Protein AF-A0A952U8Q0-F1 (afdb_monomer_lite)

pLDDT: mean 85.49, std 12.54, range [51.44, 98.0]

Secondary structure (DSSP, 8-state):
-PPP--SHHHHHHHHSEEEEEEEETTEEEEEEE-SS--SSSEEEEEEEEEETT-SS-SEEEEEEE-HHHHTTT---EEEEEEESS-EEEEEEEE-S-S---HHHHHHHHHHHHHHHHHT--

Radius of gyration: 13.71 Å; chains: 1; bounding box: 34×25×33 Å

Sequence (121 aa):
MQAIYEHSWRLHIKTGTILEEDLYGDYRVIGVEITQQVTRVEYKYRLFFYPIKERYPILAINLEKNAFVDKFGGGAYFLGIHDASAHYNMGIALEGKAEIDYDEFREAAWPLATARLKLDD

Structure (mmCIF, N/CA/C/O backbone):
data_AF-A0A952U8Q0-F1
#
_entry.id   AF-A0A952U8Q0-F1
#
loop_
_atom_site.group_PDB
_atom_site.id
_atom_site.type_symbol
_atom_site.label_atom_id
_atom_site.label_alt_id
_atom_site.label_comp_id
_atom_site.label_asym_id
_atom_site.label_entity_id
_atom_site.label_seq_id
_atom_site.pdbx_PDB_ins_code
_atom_site.Cartn_x
_atom_site.Cartn_y
_atom_site.Cartn_z
_atom_site.occupancy
_atom_site.B_iso_or_equiv
_atom_site.auth_seq_id
_atom_site.auth_comp_id
_atom_site.auth_asym_id
_atom_site.auth_atom_id
_atom_site.pdbx_PDB_model_num
ATOM 1 N N . MET A 1 1 ? -10.311 -5.947 11.724 1.00 76.69 1 MET A N 1
ATOM 2 C CA . MET A 1 1 ? -8.853 -6.204 11.540 1.00 76.69 1 MET A CA 1
ATOM 3 C C . MET A 1 1 ? -8.001 -5.532 12.621 1.00 76.69 1 MET A C 1
ATOM 5 O O . MET A 1 1 ? -8.447 -4.560 13.218 1.00 76.69 1 MET A O 1
ATOM 9 N N . GLN A 1 2 ? -6.780 -6.028 12.862 1.00 85.00 2 GLN A N 1
ATOM 10 C CA . GLN A 1 2 ? -5.778 -5.398 13.745 1.00 85.00 2 GLN A CA 1
ATOM 11 C C . GLN A 1 2 ? -4.769 -4.557 12.940 1.00 85.00 2 GLN A C 1
ATOM 13 O O . GLN A 1 2 ? -4.725 -4.641 11.715 1.00 85.00 2 GLN A O 1
ATOM 18 N N . ALA A 1 3 ? -3.953 -3.756 13.628 1.00 87.81 3 ALA A N 1
ATOM 19 C CA . ALA A 1 3 ? -2.900 -2.948 13.016 1.00 87.81 3 ALA A CA 1
ATOM 20 C C . ALA A 1 3 ? -1.760 -3.800 12.427 1.00 87.81 3 ALA A C 1
ATOM 22 O O . ALA A 1 3 ? -1.331 -4.782 13.034 1.00 87.81 3 ALA A O 1
ATOM 23 N N . ILE A 1 4 ? -1.207 -3.368 11.290 1.00 88.25 4 ILE A N 1
ATOM 24 C CA . ILE A 1 4 ? 0.006 -3.953 10.706 1.00 88.25 4 ILE A CA 1
ATOM 25 C C . ILE A 1 4 ? 1.192 -3.666 11.637 1.00 88.25 4 ILE A C 1
ATOM 27 O O . ILE A 1 4 ? 1.570 -2.510 11.853 1.00 88.25 4 ILE A O 1
ATOM 31 N N . TYR A 1 5 ? 1.781 -4.731 12.189 1.00 80.88 5 TYR A N 1
ATOM 32 C CA . TYR A 1 5 ? 2.873 -4.636 13.165 1.00 80.88 5 TYR A CA 1
ATOM 33 C C . TYR A 1 5 ? 4.226 -4.300 12.523 1.00 80.88 5 TYR A C 1
ATOM 35 O O . TYR A 1 5 ? 5.058 -3.619 13.117 1.00 80.88 5 TYR A O 1
ATOM 43 N N . GLU A 1 6 ? 4.442 -4.765 11.294 1.00 81.69 6 GLU A N 1
ATOM 44 C CA . GLU A 1 6 ? 5.648 -4.512 10.508 1.00 81.69 6 GLU A CA 1
ATOM 45 C C . GLU A 1 6 ? 5.873 -2.997 10.341 1.00 81.69 6 GLU A C 1
ATOM 47 O O . GLU A 1 6 ? 4.950 -2.276 9.996 1.00 81.69 6 GLU A O 1
ATOM 52 N N . HIS A 1 7 ? 7.070 -2.475 10.626 1.00 84.19 7 HIS A N 1
ATOM 53 C CA . HIS A 1 7 ? 7.277 -1.024 10.765 1.00 84.19 7 HIS A CA 1
ATOM 54 C C . HIS A 1 7 ? 7.676 -0.286 9.474 1.00 84.19 7 HIS A C 1
ATOM 56 O O . HIS A 1 7 ? 7.736 0.949 9.489 1.00 84.19 7 HIS A O 1
ATOM 62 N N . SER A 1 8 ? 7.941 -0.982 8.361 1.00 89.19 8 SER A N 1
ATOM 63 C CA . SER A 1 8 ? 8.372 -0.345 7.108 1.00 89.19 8 SER A CA 1
ATOM 64 C C . SER A 1 8 ? 7.339 0.627 6.566 1.00 89.19 8 SER A C 1
ATOM 66 O O . SER A 1 8 ? 7.742 1.642 6.008 1.00 89.19 8 SER A O 1
ATOM 68 N N . TRP A 1 9 ? 6.034 0.401 6.787 1.00 91.69 9 TRP A N 1
ATOM 69 C CA . TRP A 1 9 ? 4.987 1.336 6.346 1.00 91.69 9 TRP A CA 1
ATOM 70 C C . TRP A 1 9 ? 5.240 2.755 6.860 1.00 91.69 9 TRP A C 1
ATOM 72 O O . TRP A 1 9 ? 5.067 3.723 6.125 1.00 91.69 9 TRP A O 1
ATOM 82 N N . ARG A 1 10 ? 5.722 2.897 8.102 1.00 93.00 10 ARG A N 1
ATOM 83 C CA . ARG A 1 10 ? 5.966 4.210 8.704 1.00 93.00 10 ARG A CA 1
ATOM 84 C C . ARG A 1 10 ? 7.129 4.917 8.029 1.00 93.00 10 ARG A C 1
ATOM 86 O O . ARG A 1 10 ? 7.085 6.131 7.849 1.00 93.00 10 ARG A O 1
ATOM 93 N N . LEU A 1 11 ? 8.177 4.166 7.699 1.00 93.00 11 LEU A N 1
ATOM 94 C CA . LEU A 1 11 ? 9.342 4.727 7.033 1.00 93.00 11 LEU A CA 1
ATOM 95 C C . LEU A 1 11 ? 9.011 5.076 5.582 1.00 93.00 11 LEU A C 1
ATOM 97 O O . LEU A 1 11 ? 9.272 6.198 5.177 1.00 93.00 11 LEU A O 1
ATOM 101 N N . HIS A 1 12 ? 8.327 4.182 4.872 1.00 94.94 12 HIS A N 1
ATOM 102 C CA . HIS A 1 12 ? 7.832 4.401 3.517 1.00 94.94 12 HIS A CA 1
ATOM 103 C C . HIS A 1 12 ? 6.922 5.626 3.397 1.00 94.94 12 HIS A C 1
ATOM 105 O O . HIS A 1 12 ? 7.116 6.417 2.487 1.00 94.94 12 HIS A O 1
ATOM 111 N N . ILE A 1 13 ? 5.990 5.847 4.328 1.00 94.12 13 ILE A N 1
ATOM 112 C CA . ILE A 1 13 ? 5.171 7.074 4.333 1.00 94.12 13 ILE A CA 1
ATOM 113 C C . ILE A 1 13 ? 6.015 8.315 4.634 1.00 94.12 13 ILE A C 1
ATOM 115 O O . ILE A 1 13 ? 5.750 9.388 4.106 1.00 94.12 13 ILE A O 1
ATOM 119 N N . LYS A 1 14 ? 7.030 8.194 5.496 1.00 94.69 14 LYS A N 1
ATOM 120 C CA . LYS A 1 14 ? 7.883 9.325 5.878 1.00 94.69 14 LYS A CA 1
ATOM 121 C C . LYS A 1 14 ? 8.822 9.763 4.750 1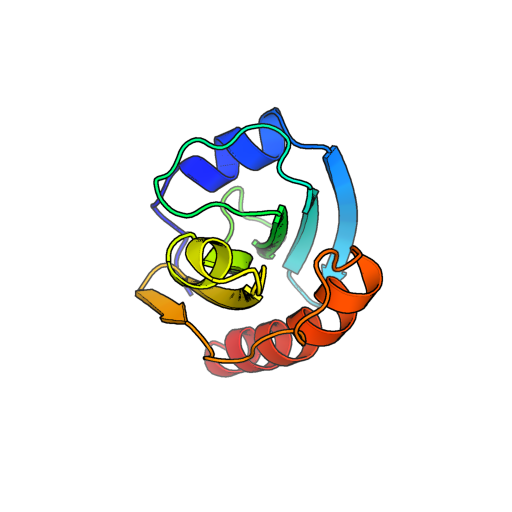.00 94.69 14 LYS A C 1
ATOM 123 O O . LYS A 1 14 ? 9.156 10.942 4.684 1.00 94.69 14 LYS A O 1
ATOM 128 N N . THR A 1 15 ? 9.323 8.821 3.957 1.00 94.81 15 THR A N 1
ATOM 129 C CA . THR A 1 15 ? 10.374 9.077 2.959 1.00 94.81 15 THR A CA 1
ATOM 130 C C . THR A 1 15 ? 9.865 9.030 1.525 1.00 94.81 15 THR A C 1
ATOM 132 O O . THR A 1 15 ? 10.499 9.617 0.651 1.00 94.81 15 THR A O 1
ATOM 135 N N . GLY A 1 16 ? 8.751 8.340 1.284 1.00 96.12 16 GLY A N 1
ATOM 136 C CA . GLY A 1 16 ? 8.113 8.212 -0.018 1.00 96.12 16 GLY A CA 1
ATOM 137 C C . GLY A 1 16 ? 7.353 9.461 -0.454 1.00 96.12 16 GLY A C 1
ATOM 138 O O . GLY A 1 16 ? 7.175 10.412 0.310 1.00 96.12 16 GLY A O 1
ATOM 139 N N . THR A 1 17 ? 6.888 9.435 -1.699 1.00 97.81 17 THR A N 1
ATOM 140 C CA . THR A 1 17 ? 6.052 10.496 -2.273 1.00 97.81 17 THR A CA 1
ATOM 141 C C . THR A 1 17 ? 4.591 10.121 -2.081 1.00 97.81 17 THR A C 1
ATOM 143 O O . THR A 1 17 ? 4.159 9.080 -2.571 1.00 97.81 17 THR A O 1
ATOM 146 N N . ILE A 1 18 ? 3.823 10.947 -1.370 1.00 97.88 18 ILE A N 1
ATOM 147 C CA . ILE A 1 18 ? 2.378 10.742 -1.228 1.00 97.88 18 ILE A CA 1
ATOM 148 C C . ILE A 1 18 ? 1.705 11.076 -2.560 1.00 97.88 18 ILE A C 1
ATOM 150 O O . ILE A 1 18 ? 1.842 12.191 -3.061 1.00 97.88 18 ILE A O 1
ATOM 154 N N . LEU A 1 19 ? 1.012 10.092 -3.128 1.00 97.94 19 LEU A N 1
ATOM 155 C CA . LEU A 1 19 ? 0.302 10.197 -4.403 1.00 97.94 19 LEU A CA 1
ATOM 156 C C . LEU A 1 19 ? -1.215 10.295 -4.216 1.00 97.94 19 LEU A C 1
ATOM 158 O O . LEU A 1 19 ? -1.899 10.869 -5.056 1.00 97.94 19 LEU A O 1
ATOM 162 N N . GLU A 1 20 ? -1.738 9.762 -3.110 1.00 96.31 20 GLU A N 1
ATOM 163 C CA . GLU A 1 20 ? -3.169 9.758 -2.803 1.00 96.31 20 GLU A CA 1
ATOM 164 C C . GLU A 1 20 ? -3.395 9.961 -1.305 1.00 96.31 20 GLU A C 1
ATOM 166 O O . GLU A 1 20 ? -2.764 9.302 -0.477 1.00 96.31 20 GLU A O 1
ATOM 171 N N . GLU A 1 21 ? -4.332 10.846 -0.972 1.00 96.50 21 GLU A N 1
ATOM 172 C CA . GLU A 1 21 ? -4.951 10.954 0.348 1.00 96.50 21 GLU A CA 1
ATOM 173 C C . GLU A 1 21 ? -6.464 11.048 0.143 1.00 96.50 21 GLU A C 1
ATOM 175 O O . GLU A 1 21 ? -6.957 12.056 -0.362 1.00 96.50 21 GLU A O 1
ATOM 180 N N . ASP A 1 22 ? -7.192 9.992 0.502 1.00 95.31 22 ASP A N 1
ATOM 181 C CA . ASP A 1 22 ? -8.636 9.892 0.251 1.00 95.31 22 ASP A CA 1
ATOM 182 C C . ASP A 1 22 ? -9.375 9.196 1.411 1.00 95.31 22 ASP A C 1
ATOM 184 O O . ASP A 1 22 ? -8.778 8.804 2.423 1.00 95.31 22 ASP A O 1
ATOM 188 N N . LEU A 1 23 ? -10.693 9.055 1.281 1.00 94.06 23 LEU A N 1
ATOM 189 C CA . LEU A 1 23 ? -11.571 8.338 2.194 1.00 94.06 23 LEU A CA 1
ATOM 190 C C . LEU A 1 23 ? -12.259 7.165 1.488 1.00 94.06 23 LEU A C 1
ATOM 192 O O . LEU A 1 23 ? -12.733 7.267 0.361 1.00 94.06 23 LEU A O 1
ATOM 196 N N . TYR A 1 24 ? -12.397 6.059 2.209 1.00 90.88 24 TYR A N 1
ATOM 197 C CA . TYR A 1 24 ? -13.189 4.902 1.812 1.00 90.88 24 TYR A CA 1
ATOM 198 C C . TYR A 1 24 ? -14.008 4.427 3.011 1.00 90.88 24 TYR A C 1
ATOM 200 O O . TYR A 1 24 ? -13.481 3.774 3.908 1.00 90.88 24 TYR A O 1
ATOM 208 N N . GLY A 1 25 ? -15.296 4.777 3.058 1.00 91.06 25 GLY A N 1
ATOM 209 C CA . GLY A 1 25 ? -16.141 4.495 4.224 1.00 91.06 25 GLY A CA 1
ATOM 210 C C . GLY A 1 25 ? -15.540 5.081 5.506 1.00 91.06 25 GLY A C 1
ATOM 211 O O . GLY A 1 25 ? -15.236 6.271 5.559 1.00 91.06 25 GLY A O 1
ATOM 212 N N . ASP A 1 26 ? -15.314 4.230 6.509 1.00 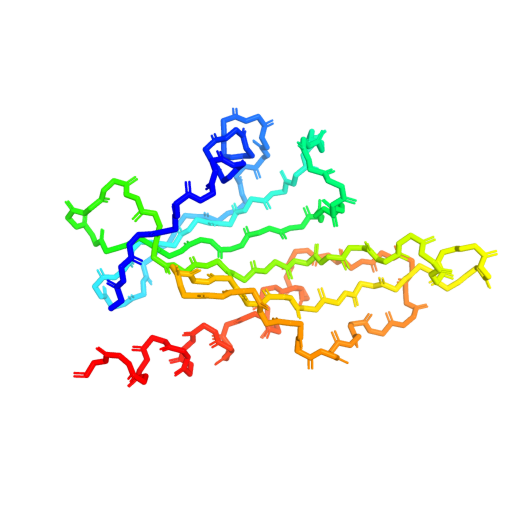92.88 26 ASP A N 1
ATOM 213 C CA . ASP A 1 26 ? -14.695 4.601 7.789 1.00 92.88 26 ASP A CA 1
ATOM 214 C C . ASP A 1 26 ? -13.155 4.547 7.778 1.00 92.88 26 ASP A C 1
ATOM 216 O O . ASP A 1 26 ? -12.507 4.538 8.835 1.00 92.88 26 ASP A O 1
ATOM 220 N N . TYR A 1 27 ? -12.553 4.528 6.585 1.00 95.56 27 TYR A N 1
ATOM 221 C CA . TYR A 1 27 ? -11.114 4.433 6.393 1.00 95.56 27 TYR A CA 1
ATOM 222 C C . TYR A 1 27 ? -10.546 5.662 5.686 1.00 95.56 27 TYR A C 1
ATOM 224 O O . TYR A 1 27 ? -11.098 6.155 4.708 1.00 95.56 27 TYR A O 1
ATOM 232 N N . ARG A 1 28 ? -9.388 6.123 6.153 1.00 96.31 28 ARG A N 1
ATOM 233 C CA . ARG A 1 28 ? -8.504 7.028 5.424 1.00 96.31 28 ARG A CA 1
ATOM 234 C C . ARG A 1 28 ? -7.517 6.207 4.608 1.00 96.31 28 ARG A C 1
ATOM 236 O O . ARG A 1 28 ? -6.913 5.267 5.131 1.00 96.31 28 ARG A O 1
ATOM 243 N N . VAL A 1 29 ? -7.349 6.580 3.350 1.00 96.94 29 VAL A N 1
ATOM 244 C CA . VAL A 1 29 ? -6.516 5.880 2.377 1.00 96.94 29 VAL A CA 1
ATOM 245 C C . VAL A 1 29 ? -5.304 6.741 2.059 1.00 96.94 29 VAL A C 1
ATOM 247 O O . VAL A 1 29 ? -5.445 7.942 1.844 1.00 96.94 29 VAL A O 1
ATOM 250 N N . ILE A 1 30 ? -4.116 6.139 2.072 1.00 97.75 30 ILE A N 1
ATOM 251 C CA . ILE A 1 30 ? -2.865 6.811 1.712 1.00 97.75 30 ILE A CA 1
ATOM 252 C C . ILE A 1 30 ? -2.136 5.983 0.662 1.00 97.75 30 ILE A C 1
ATOM 254 O O . ILE A 1 30 ? -1.679 4.875 0.952 1.00 97.75 30 ILE A O 1
ATOM 258 N N . GLY A 1 31 ? -1.999 6.540 -0.535 1.00 97.88 31 GLY A N 1
ATOM 259 C CA . GLY A 1 31 ? -1.167 6.007 -1.605 1.00 97.88 31 GLY A CA 1
ATOM 260 C C . GLY A 1 31 ? 0.218 6.627 -1.588 1.00 97.88 31 GLY A C 1
ATOM 261 O O . GLY A 1 31 ? 0.353 7.848 -1.499 1.00 97.88 31 GLY A O 1
ATOM 262 N N . VAL A 1 32 ? 1.255 5.800 -1.675 1.00 98.00 32 VAL A N 1
ATOM 263 C CA . VAL A 1 32 ? 2.646 6.257 -1.640 1.00 98.00 32 VAL A CA 1
ATOM 264 C C . VAL A 1 32 ? 3.501 5.550 -2.685 1.00 98.00 32 VAL A C 1
ATOM 266 O O . VAL A 1 32 ? 3.431 4.330 -2.852 1.00 98.00 32 VAL A O 1
ATOM 269 N N . GLU A 1 33 ? 4.353 6.323 -3.351 1.00 97.12 33 GLU A N 1
ATOM 270 C CA . GLU A 1 33 ? 5.495 5.823 -4.111 1.00 97.12 33 GLU A CA 1
ATOM 271 C C .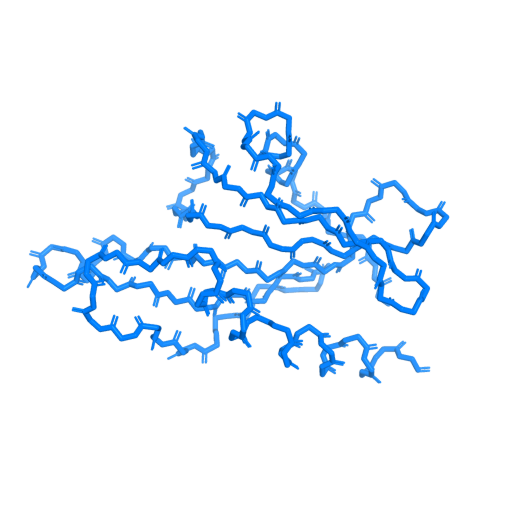 GLU A 1 33 ? 6.711 5.659 -3.209 1.00 97.12 33 GLU A C 1
ATOM 273 O O . GLU A 1 33 ? 7.100 6.564 -2.463 1.00 97.12 33 GLU A O 1
ATOM 278 N N . ILE A 1 34 ? 7.331 4.487 -3.287 1.00 95.69 34 ILE A N 1
ATOM 279 C CA . ILE A 1 34 ? 8.463 4.142 -2.441 1.00 95.69 34 ILE A CA 1
ATOM 280 C C . ILE A 1 34 ? 9.757 4.602 -3.100 1.00 95.69 34 ILE A C 1
ATOM 282 O O . ILE A 1 34 ? 10.259 4.005 -4.047 1.00 95.69 34 ILE A O 1
ATOM 286 N N . THR A 1 35 ? 10.341 5.642 -2.522 1.00 93.56 35 THR A N 1
ATOM 287 C CA . THR A 1 35 ? 11.626 6.218 -2.943 1.00 93.56 35 THR A CA 1
ATOM 288 C C . THR A 1 35 ? 12.819 5.602 -2.207 1.00 93.56 35 THR A C 1
ATOM 290 O O . THR A 1 35 ? 13.960 5.724 -2.650 1.00 93.56 35 THR A O 1
ATOM 293 N N . GLN A 1 36 ? 12.574 4.925 -1.078 1.00 92.75 36 GLN A N 1
ATOM 294 C CA . GLN A 1 36 ? 13.602 4.295 -0.254 1.00 92.75 36 GLN A CA 1
ATOM 295 C C . GLN A 1 36 ? 13.171 2.889 0.171 1.00 92.75 36 GLN A C 1
ATOM 297 O O . GLN A 1 36 ? 12.268 2.732 0.991 1.00 92.75 36 GLN A O 1
ATOM 302 N N . GLN A 1 37 ? 13.869 1.873 -0.343 1.00 91.75 37 GLN A N 1
ATOM 303 C CA . GLN A 1 37 ? 13.661 0.479 0.046 1.00 91.75 37 GLN A CA 1
ATOM 304 C C . GLN A 1 37 ? 14.321 0.195 1.394 1.00 91.75 37 GLN A C 1
ATOM 306 O O . GLN A 1 37 ? 15.512 0.450 1.583 1.00 91.75 37 GLN A O 1
ATOM 311 N N . VAL A 1 38 ? 13.555 -0.362 2.330 1.00 87.88 38 VAL A N 1
ATOM 312 C CA . VAL A 1 38 ? 14.054 -0.742 3.667 1.00 87.88 38 VAL A CA 1
ATOM 313 C C . VAL A 1 38 ? 13.743 -2.183 4.046 1.00 87.88 38 VAL A C 1
ATOM 315 O O . VAL A 1 38 ? 13.998 -2.607 5.172 1.00 87.88 38 VAL A O 1
ATOM 318 N N . THR A 1 39 ? 13.202 -2.950 3.103 1.00 85.06 39 THR A N 1
ATOM 319 C CA . THR A 1 39 ? 12.929 -4.376 3.272 1.00 85.06 39 THR A CA 1
ATOM 320 C C . THR A 1 39 ? 13.590 -5.170 2.150 1.00 85.06 39 THR A C 1
ATOM 322 O O . THR A 1 39 ? 14.100 -4.598 1.191 1.00 85.06 39 THR A O 1
ATOM 325 N N . ARG A 1 40 ? 13.601 -6.502 2.273 1.00 83.38 40 ARG A N 1
ATOM 326 C CA . ARG A 1 40 ? 14.077 -7.389 1.198 1.00 83.38 40 ARG A CA 1
ATOM 327 C C . ARG A 1 40 ? 13.108 -7.468 0.018 1.00 83.38 40 ARG A C 1
ATOM 329 O O . ARG A 1 40 ? 13.532 -7.841 -1.068 1.00 83.38 40 ARG A O 1
ATOM 336 N N . VAL A 1 41 ? 11.828 -7.181 0.254 1.00 83.81 41 VAL A N 1
ATOM 337 C CA . VAL A 1 41 ? 10.826 -7.044 -0.802 1.00 83.81 41 VAL A CA 1
ATOM 338 C C . VAL A 1 41 ? 10.896 -5.608 -1.296 1.00 83.81 41 VAL A C 1
ATOM 340 O O . VAL A 1 41 ? 10.805 -4.668 -0.502 1.00 83.81 41 VAL A O 1
ATOM 343 N N . GLU A 1 42 ? 11.099 -5.447 -2.596 1.00 88.44 42 GLU A N 1
ATOM 344 C CA . GLU A 1 42 ? 11.079 -4.136 -3.223 1.00 88.44 42 GLU A CA 1
ATOM 345 C C . GLU A 1 42 ? 9.635 -3.753 -3.522 1.00 88.44 42 GLU A C 1
ATOM 347 O O . GLU A 1 42 ? 8.912 -4.485 -4.196 1.00 88.44 42 GLU A O 1
ATOM 352 N N . TYR A 1 43 ? 9.217 -2.599 -3.022 1.00 91.38 43 TYR A N 1
ATOM 353 C CA . TYR A 1 43 ? 7.887 -2.056 -3.266 1.00 91.38 43 TYR A CA 1
ATOM 354 C C . TYR A 1 43 ? 8.008 -0.864 -4.206 1.00 91.38 43 TYR A C 1
ATOM 356 O O . TYR A 1 43 ? 8.836 -0.001 -3.948 1.00 91.38 43 TYR A O 1
ATOM 364 N N . LYS A 1 44 ? 7.193 -0.768 -5.258 1.00 93.12 44 LYS A N 1
ATOM 365 C CA . LYS A 1 44 ? 7.100 0.469 -6.058 1.00 93.12 44 LYS A CA 1
ATOM 366 C C . LYS A 1 44 ? 6.032 1.400 -5.491 1.00 93.12 44 LYS A C 1
ATOM 368 O O . LYS A 1 44 ? 6.325 2.542 -5.151 1.00 93.12 44 LYS A O 1
ATOM 373 N N . TYR A 1 45 ? 4.827 0.869 -5.301 1.00 95.69 45 TYR A N 1
ATOM 374 C CA . TYR A 1 45 ? 3.692 1.580 -4.719 1.00 95.69 45 TYR A CA 1
ATOM 375 C C . TYR A 1 45 ? 3.116 0.814 -3.539 1.00 95.69 45 TYR A C 1
ATOM 377 O O . TYR A 1 45 ? 3.177 -0.418 -3.489 1.00 95.69 45 TYR A O 1
ATOM 385 N N . ARG A 1 46 ? 2.548 1.543 -2.580 1.00 96.38 46 ARG A N 1
ATOM 386 C CA . ARG A 1 46 ? 1.772 0.969 -1.476 1.00 96.38 46 ARG A CA 1
ATOM 387 C C . ARG A 1 46 ? 0.531 1.818 -1.233 1.00 96.38 46 ARG A C 1
ATOM 389 O O . ARG A 1 46 ? 0.618 3.041 -1.222 1.00 96.38 46 ARG A O 1
ATOM 396 N N . LEU A 1 47 ? -0.599 1.156 -1.019 1.00 97.19 47 LEU A N 1
ATOM 397 C CA . LEU A 1 47 ? -1.889 1.755 -0.695 1.00 97.19 47 LEU A CA 1
ATOM 398 C C . LEU A 1 47 ? -2.298 1.301 0.705 1.00 97.19 47 LEU A C 1
ATOM 400 O O . LEU A 1 47 ? -2.560 0.119 0.923 1.00 97.19 47 LEU A O 1
ATOM 404 N N . PHE A 1 48 ? -2.320 2.226 1.657 1.00 96.75 48 PHE A N 1
ATOM 405 C CA . PHE A 1 48 ? -2.578 1.956 3.069 1.00 96.75 48 PHE A CA 1
ATOM 406 C C . PHE A 1 48 ? -3.976 2.392 3.484 1.00 96.75 48 PHE A C 1
ATOM 408 O O . PHE A 1 48 ? -4.397 3.497 3.159 1.00 96.75 48 PHE A O 1
ATOM 415 N N . PHE A 1 49 ? -4.641 1.572 4.295 1.00 96.44 49 PHE A N 1
ATOM 416 C CA . PHE A 1 49 ? -5.962 1.860 4.850 1.00 96.44 49 PHE A CA 1
ATOM 417 C C . PHE A 1 49 ? -5.883 1.972 6.372 1.00 96.44 49 PHE A C 1
ATOM 419 O O . PHE A 1 49 ? -5.465 1.041 7.069 1.00 96.44 49 PHE A O 1
ATOM 426 N N . TYR A 1 50 ? -6.306 3.124 6.880 1.00 95.38 50 TYR A N 1
ATOM 427 C CA . TYR A 1 50 ? -6.341 3.484 8.294 1.00 95.38 50 TYR A CA 1
ATOM 428 C C . TYR A 1 50 ? -7.790 3.636 8.729 1.00 95.38 50 TYR A C 1
ATOM 430 O O . TYR A 1 50 ? -8.489 4.431 8.111 1.00 95.38 50 TYR A O 1
ATOM 438 N N . PRO A 1 51 ? -8.259 2.999 9.810 1.00 94.88 51 PRO A N 1
ATOM 439 C CA . PRO A 1 51 ? -9.510 3.429 10.427 1.00 94.88 51 PRO A CA 1
ATOM 440 C C . PRO A 1 51 ? -9.409 4.921 10.782 1.00 94.88 51 PRO A C 1
ATOM 442 O O . PRO A 1 51 ? -8.376 5.352 11.295 1.00 94.88 51 PRO A O 1
ATOM 445 N N . ILE A 1 52 ? -10.452 5.722 10.529 1.00 92.56 52 ILE A N 1
ATOM 446 C CA . ILE A 1 52 ? -10.410 7.198 10.668 1.00 92.56 52 ILE A CA 1
ATOM 447 C C . ILE A 1 52 ? -9.886 7.662 12.038 1.00 92.56 52 ILE A C 1
ATOM 449 O O . ILE A 1 52 ? -9.237 8.703 12.145 1.00 92.56 52 ILE A O 1
ATOM 453 N N . LYS A 1 53 ? -10.159 6.891 13.095 1.00 91.75 53 LYS A N 1
ATOM 454 C CA . LYS A 1 53 ? -9.780 7.219 14.479 1.00 91.75 53 LYS A CA 1
ATOM 455 C C . LYS A 1 53 ? -8.418 6.660 14.897 1.00 91.75 53 LYS A C 1
ATOM 457 O O . LYS A 1 53 ? -7.964 6.943 16.003 1.00 91.75 53 LYS A O 1
ATOM 462 N N . GLU A 1 54 ? -7.765 5.897 14.029 1.00 92.31 54 GLU A N 1
ATOM 463 C CA . GLU A 1 54 ? -6.558 5.145 14.344 1.00 92.31 54 GLU A CA 1
ATOM 464 C C . GLU A 1 54 ? -5.319 5.709 13.647 1.00 92.31 54 GLU A C 1
ATOM 466 O O . GLU A 1 54 ? -5.365 6.314 12.575 1.00 92.31 54 GLU A O 1
ATOM 471 N N . ARG A 1 55 ? -4.160 5.498 14.277 1.00 90.81 55 ARG A N 1
ATOM 472 C CA . ARG A 1 55 ? -2.861 5.976 13.765 1.00 90.81 55 ARG A CA 1
ATOM 473 C C . ARG A 1 55 ? -2.108 4.944 12.934 1.00 90.81 55 ARG A C 1
ATOM 475 O O . ARG A 1 55 ? -1.092 5.282 12.330 1.00 90.81 55 ARG A O 1
ATOM 482 N N . TYR A 1 56 ? -2.572 3.701 12.942 1.00 93.50 56 TYR A N 1
ATOM 483 C CA . TYR A 1 56 ? -1.890 2.567 12.335 1.00 93.50 56 TYR A CA 1
ATOM 484 C C . TYR A 1 56 ? -2.727 2.015 11.183 1.00 93.50 56 TYR A C 1
ATOM 486 O O . TYR A 1 56 ? -3.947 1.911 11.337 1.00 93.50 56 TYR A O 1
ATOM 494 N N . PRO A 1 57 ? -2.102 1.660 10.047 1.00 95.12 57 PRO A N 1
ATOM 495 C CA . PRO A 1 57 ? -2.834 1.019 8.974 1.00 95.12 57 PRO A CA 1
ATOM 496 C C . PRO A 1 57 ? -3.203 -0.399 9.407 1.00 95.12 57 PRO A C 1
ATOM 498 O O . PRO A 1 57 ? -2.428 -1.075 10.089 1.00 95.12 57 PRO A O 1
ATOM 501 N N . ILE A 1 58 ? -4.381 -0.852 9.002 1.00 94.62 58 ILE A N 1
ATOM 502 C CA . ILE A 1 58 ? -4.841 -2.231 9.229 1.00 94.62 58 ILE A CA 1
ATOM 503 C C . ILE A 1 58 ? -4.662 -3.105 7.986 1.00 94.62 58 ILE A C 1
ATOM 505 O O . ILE A 1 58 ? -4.654 -4.329 8.085 1.00 94.62 58 ILE A O 1
ATOM 509 N N . LEU A 1 59 ? -4.513 -2.466 6.826 1.00 95.19 59 LEU A N 1
ATOM 510 C CA . LEU A 1 59 ? -4.408 -3.101 5.525 1.00 95.19 59 LEU A CA 1
ATOM 511 C C . LEU A 1 59 ? -3.471 -2.286 4.633 1.00 95.19 59 LEU A C 1
ATOM 513 O O . LEU A 1 59 ? -3.502 -1.052 4.637 1.00 95.19 59 LEU A O 1
ATOM 517 N N . ALA A 1 60 ? -2.650 -2.991 3.865 1.00 95.56 60 ALA A N 1
ATOM 518 C CA . ALA A 1 60 ? -1.849 -2.440 2.793 1.00 95.56 60 ALA A CA 1
ATOM 519 C C . ALA A 1 60 ? -1.983 -3.319 1.549 1.00 95.56 60 ALA A C 1
ATOM 521 O O . ALA A 1 60 ? -1.836 -4.538 1.638 1.00 95.56 60 ALA A O 1
ATOM 522 N N . ILE A 1 61 ? -2.222 -2.701 0.398 1.00 95.12 61 ILE A N 1
ATOM 523 C CA . ILE A 1 61 ? -2.025 -3.340 -0.904 1.00 95.12 61 ILE A CA 1
ATOM 524 C C . ILE A 1 61 ? -0.711 -2.809 -1.462 1.00 95.12 61 ILE A C 1
ATOM 526 O O . ILE A 1 61 ? -0.473 -1.603 -1.432 1.00 95.12 61 ILE A O 1
ATOM 530 N N . ASN A 1 62 ? 0.163 -3.687 -1.934 1.00 94.44 62 ASN A N 1
ATOM 531 C CA . ASN A 1 62 ? 1.501 -3.314 -2.371 1.00 94.44 62 ASN A CA 1
ATOM 532 C C . ASN A 1 62 ? 1.735 -3.761 -3.811 1.00 94.44 62 ASN A C 1
ATOM 534 O O . ASN A 1 62 ? 1.310 -4.848 -4.203 1.00 94.44 62 ASN A O 1
ATOM 538 N N . LEU A 1 63 ? 2.466 -2.942 -4.562 1.00 92.94 63 LEU A N 1
ATOM 539 C CA . LEU A 1 63 ? 3.065 -3.332 -5.826 1.00 92.94 63 LEU A CA 1
ATOM 540 C C . LEU A 1 63 ? 4.498 -3.801 -5.573 1.00 92.94 63 LEU A C 1
ATOM 542 O O . LEU A 1 63 ? 5.385 -2.992 -5.290 1.00 92.94 63 LEU A O 1
ATOM 546 N N . GLU A 1 64 ? 4.714 -5.107 -5.655 1.00 89.81 64 GLU A N 1
ATOM 547 C CA . GLU A 1 64 ? 5.945 -5.783 -5.253 1.00 89.81 64 GLU A CA 1
ATOM 548 C C . GLU A 1 64 ? 6.755 -6.205 -6.463 1.00 89.81 64 GLU A C 1
ATOM 550 O O . GLU A 1 64 ? 6.239 -6.863 -7.366 1.00 89.81 64 GLU A O 1
ATOM 555 N N . LYS A 1 65 ? 8.041 -5.865 -6.479 1.00 83.62 65 LYS A N 1
ATOM 556 C CA . LYS A 1 65 ? 8.951 -6.301 -7.530 1.00 83.62 65 LYS A CA 1
ATOM 557 C C . LYS A 1 65 ? 9.588 -7.631 -7.149 1.00 83.62 65 LYS A C 1
ATOM 559 O O . LYS A 1 65 ? 10.183 -7.776 -6.078 1.00 83.62 65 LYS A O 1
ATOM 564 N N . ASN A 1 66 ? 9.516 -8.604 -8.054 1.00 71.12 66 ASN A N 1
ATOM 565 C CA . ASN A 1 66 ? 10.207 -9.873 -7.870 1.00 71.12 66 ASN A CA 1
ATOM 566 C C . ASN A 1 66 ? 11.609 -9.839 -8.495 1.00 71.12 66 ASN A C 1
ATOM 568 O O . ASN A 1 66 ? 11.778 -9.983 -9.708 1.00 71.12 66 ASN A O 1
ATOM 572 N N . ALA A 1 67 ? 12.628 -9.739 -7.642 1.00 64.81 67 ALA A N 1
ATOM 573 C CA . ALA A 1 67 ? 14.030 -9.738 -8.057 1.00 64.81 67 ALA A CA 1
ATOM 574 C C . ALA A 1 67 ? 14.484 -11.035 -8.770 1.00 64.81 67 ALA A C 1
ATOM 576 O O . ALA A 1 67 ? 15.497 -11.022 -9.470 1.00 64.81 67 ALA A O 1
ATOM 577 N N . PHE A 1 68 ? 13.772 -12.163 -8.618 1.00 60.34 68 PHE A N 1
ATOM 578 C CA . PHE A 1 68 ? 14.100 -13.403 -9.337 1.00 60.34 68 PHE A CA 1
ATOM 579 C C . PHE A 1 68 ? 13.661 -13.381 -10.805 1.00 60.34 68 PHE A C 1
ATOM 581 O O . PHE A 1 68 ? 14.357 -13.963 -11.636 1.00 60.34 68 PHE A O 1
ATOM 588 N N . VAL A 1 69 ? 12.549 -12.717 -11.135 1.00 57.03 69 VAL A N 1
ATOM 589 C CA . VAL A 1 69 ? 12.036 -12.649 -12.520 1.00 57.03 69 VAL A CA 1
ATOM 590 C C . VAL A 1 69 ? 12.796 -11.589 -13.329 1.00 57.03 69 VAL A C 1
ATOM 592 O O . VAL A 1 69 ? 13.079 -11.787 -14.510 1.00 57.03 69 VAL A O 1
ATOM 595 N N . ASP A 1 70 ? 13.264 -10.535 -12.655 1.00 56.97 70 ASP A N 1
ATOM 596 C CA . ASP A 1 70 ? 14.054 -9.452 -13.258 1.00 56.97 70 ASP A CA 1
ATOM 597 C C . ASP A 1 70 ? 15.377 -9.952 -13.878 1.00 56.97 70 ASP A C 1
ATOM 599 O O . ASP A 1 70 ? 15.819 -9.464 -14.917 1.00 56.97 70 ASP A O 1
ATOM 603 N N . LYS A 1 71 ? 15.977 -11.017 -13.318 1.00 51.44 71 LYS A N 1
ATOM 604 C CA . LYS A 1 71 ? 17.207 -11.639 -13.855 1.00 51.44 71 LYS A CA 1
ATOM 605 C C . LYS A 1 71 ? 17.055 -12.228 -15.261 1.00 51.44 71 LYS A C 1
ATOM 607 O O . LYS A 1 71 ? 18.067 -12.470 -15.914 1.00 51.44 71 LYS A O 1
ATOM 612 N N . PHE A 1 72 ? 15.825 -12.455 -15.720 1.00 55.56 72 PHE A N 1
ATOM 613 C CA . PHE A 1 72 ? 15.524 -12.975 -17.056 1.00 55.56 72 PHE A CA 1
ATOM 614 C C . PHE A 1 72 ? 14.857 -11.929 -17.964 1.00 55.56 72 PHE A C 1
ATOM 616 O O . PHE A 1 72 ? 14.293 -12.287 -18.995 1.00 55.56 72 PHE A O 1
ATOM 623 N N . GLY A 1 73 ? 14.941 -10.639 -17.612 1.00 52.53 73 GLY A N 1
ATOM 624 C CA . GLY A 1 73 ? 14.476 -9.529 -18.452 1.00 52.53 73 GLY A CA 1
ATOM 625 C C . GLY A 1 73 ? 12.969 -9.266 -18.408 1.00 52.53 73 GLY A C 1
ATOM 626 O O . GLY A 1 73 ? 12.484 -8.415 -19.146 1.00 52.53 73 GLY A O 1
ATOM 627 N N . GLY A 1 74 ? 12.234 -9.966 -17.541 1.00 54.41 74 GLY A N 1
ATOM 628 C CA . GLY A 1 74 ? 10.826 -9.706 -17.266 1.00 54.41 74 GLY A CA 1
ATOM 629 C C . GLY A 1 74 ? 10.687 -9.056 -15.899 1.00 54.41 74 GLY A C 1
ATOM 630 O O . GLY A 1 74 ? 10.459 -9.754 -14.917 1.00 54.41 74 GLY A O 1
ATOM 631 N N . GLY A 1 75 ? 10.864 -7.738 -15.805 1.00 59.22 75 GLY A N 1
ATOM 632 C CA . GLY A 1 75 ? 10.518 -7.003 -14.589 1.00 59.22 75 GLY A CA 1
ATOM 633 C C . GLY A 1 75 ? 9.047 -7.263 -14.273 1.00 59.22 75 GLY A C 1
ATOM 634 O O . GLY A 1 75 ? 8.175 -6.767 -14.973 1.00 59.22 75 GLY A O 1
ATOM 635 N N . ALA A 1 76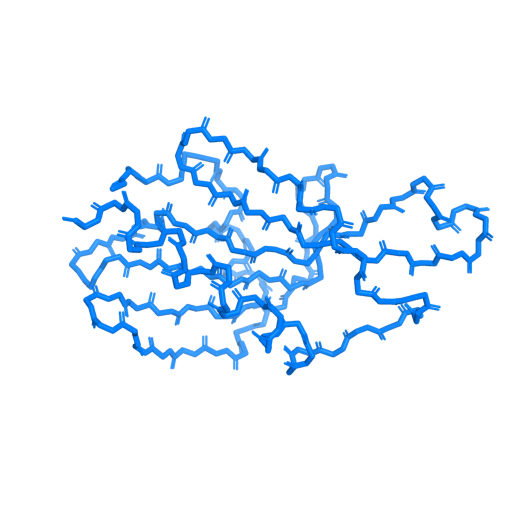 ? 8.771 -8.121 -13.293 1.00 73.56 76 ALA A N 1
ATOM 636 C CA . ALA A 1 76 ? 7.413 -8.532 -12.969 1.00 73.56 76 ALA A CA 1
ATOM 637 C C . ALA A 1 76 ? 7.015 -7.918 -11.632 1.00 73.56 76 ALA A C 1
ATOM 639 O O . ALA A 1 76 ? 7.642 -8.184 -10.596 1.00 73.56 76 ALA A O 1
ATOM 640 N N . TYR A 1 77 ? 5.974 -7.093 -11.688 1.00 83.44 77 TYR A N 1
ATOM 641 C CA . TYR A 1 77 ? 5.302 -6.577 -10.514 1.00 83.44 77 TYR A CA 1
ATOM 642 C C . TYR A 1 77 ? 4.142 -7.486 -10.125 1.00 83.44 77 TYR A C 1
ATOM 644 O O . TYR A 1 77 ? 3.396 -7.961 -10.980 1.00 83.44 77 TYR A O 1
ATOM 652 N N . PHE A 1 78 ? 3.974 -7.694 -8.825 1.00 87.56 78 PHE A N 1
ATOM 653 C CA . PHE A 1 78 ? 2.904 -8.500 -8.256 1.00 87.56 78 PHE A CA 1
ATOM 654 C C . PHE A 1 78 ? 2.127 -7.697 -7.224 1.00 87.56 78 PHE A C 1
ATOM 656 O O . PHE A 1 78 ? 2.697 -6.866 -6.518 1.00 87.56 78 PHE A O 1
ATOM 663 N N . LEU A 1 79 ? 0.831 -7.977 -7.107 1.00 90.38 79 LEU A N 1
ATOM 664 C CA . LEU A 1 79 ? 0.024 -7.437 -6.018 1.00 90.38 79 LEU A CA 1
ATOM 665 C C . LEU A 1 79 ? 0.172 -8.289 -4.757 1.00 90.38 79 LEU A C 1
ATOM 667 O O . LEU A 1 79 ? -0.112 -9.491 -4.765 1.00 90.38 79 LEU A O 1
ATOM 671 N N . GLY A 1 80 ? 0.574 -7.643 -3.666 1.00 91.06 80 GLY A N 1
ATOM 672 C CA . GLY A 1 80 ? 0.597 -8.218 -2.325 1.00 91.06 80 GLY A CA 1
ATOM 673 C C . GLY A 1 80 ? -0.444 -7.563 -1.423 1.00 91.06 80 GLY A C 1
ATOM 674 O O . GLY A 1 80 ? -0.563 -6.339 -1.390 1.00 91.06 80 GLY A O 1
ATOM 675 N N . ILE A 1 81 ? -1.198 -8.370 -0.678 1.00 92.31 81 ILE A N 1
ATOM 676 C CA . ILE A 1 81 ? -2.088 -7.912 0.393 1.00 92.31 81 ILE A CA 1
ATOM 677 C C . ILE A 1 81 ? -1.384 -8.157 1.717 1.00 92.31 81 ILE A C 1
ATOM 679 O O . ILE A 1 81 ? -0.953 -9.272 2.001 1.00 92.31 81 ILE A O 1
ATOM 683 N N . HIS A 1 82 ? -1.301 -7.136 2.555 1.00 91.31 82 HIS A N 1
ATOM 684 C CA . HIS A 1 82 ? -0.699 -7.239 3.872 1.00 91.31 82 HIS A CA 1
ATOM 685 C C . HIS A 1 82 ? -1.674 -6.718 4.923 1.00 91.31 82 HIS A C 1
ATOM 687 O O . HIS A 1 82 ? -2.120 -5.574 4.863 1.00 91.31 82 HIS A O 1
ATOM 693 N N . ASP A 1 83 ? -1.984 -7.562 5.897 1.00 89.25 83 ASP A N 1
ATOM 694 C CA . ASP A 1 83 ? -2.735 -7.209 7.096 1.00 89.25 83 ASP A CA 1
ATOM 695 C C . ASP A 1 83 ? -1.998 -7.685 8.356 1.00 89.25 83 ASP A C 1
ATOM 697 O O . ASP A 1 83 ? -0.883 -8.198 8.290 1.00 89.25 83 ASP A O 1
ATOM 701 N N . ALA A 1 84 ? -2.595 -7.505 9.534 1.00 85.00 84 ALA A N 1
ATOM 702 C CA . ALA A 1 84 ? -1.973 -7.933 10.787 1.00 85.00 84 ALA A CA 1
ATOM 703 C C . ALA A 1 84 ? -1.688 -9.442 10.886 1.00 85.00 84 ALA A C 1
ATOM 705 O O . ALA A 1 84 ? -0.851 -9.848 11.690 1.00 85.00 84 ALA A O 1
ATOM 706 N N . SER A 1 85 ? -2.407 -10.273 10.129 1.00 78.00 85 SER A N 1
ATOM 707 C CA . SER A 1 85 ? -2.335 -11.730 10.228 1.00 78.00 85 SER A CA 1
ATOM 708 C C . SER A 1 85 ? -1.319 -12.333 9.268 1.00 78.00 85 SER A C 1
ATOM 710 O O . SER A 1 85 ? -0.654 -13.306 9.627 1.00 78.00 85 SER A O 1
ATOM 712 N N . ALA A 1 86 ? -1.186 -11.773 8.064 1.00 79.50 86 ALA A N 1
ATOM 713 C CA . ALA A 1 86 ? -0.309 -12.327 7.047 1.00 79.50 86 ALA A CA 1
ATOM 714 C C . ALA A 1 86 ? -0.040 -11.366 5.882 1.00 79.50 86 ALA A C 1
ATOM 716 O O . ALA A 1 86 ? -0.695 -10.342 5.679 1.00 79.50 86 ALA A O 1
ATOM 717 N N . HIS A 1 87 ? 0.941 -11.780 5.086 1.00 83.69 87 HIS A N 1
ATOM 718 C CA . HIS A 1 87 ? 1.216 -11.263 3.762 1.00 83.69 87 HIS A CA 1
ATOM 719 C C . HIS A 1 87 ? 0.749 -12.306 2.735 1.00 83.69 87 HIS A C 1
ATOM 721 O O . HIS A 1 87 ? 1.262 -13.427 2.707 1.00 83.69 87 HIS A O 1
ATOM 727 N N . TYR A 1 88 ? -0.191 -11.930 1.872 1.00 82.94 88 TYR A N 1
ATOM 728 C CA . TYR A 1 88 ? -0.721 -12.751 0.788 1.00 82.94 88 TYR A CA 1
ATOM 729 C C . TYR A 1 88 ? -0.243 -12.210 -0.559 1.00 82.94 88 TYR A C 1
ATOM 731 O O . TYR A 1 88 ? -0.641 -11.123 -0.974 1.00 82.94 88 TYR A O 1
ATOM 739 N N . ASN A 1 89 ? 0.589 -12.974 -1.264 1.00 81.38 89 ASN A N 1
ATOM 740 C CA . ASN A 1 89 ? 0.877 -12.687 -2.665 1.00 81.38 89 ASN A CA 1
ATOM 741 C C . ASN A 1 89 ? -0.322 -13.151 -3.498 1.00 81.38 89 ASN A C 1
ATOM 743 O O . ASN A 1 89 ? -0.673 -14.332 -3.470 1.00 81.38 89 ASN A O 1
ATOM 747 N N . MET A 1 90 ? -0.950 -12.235 -4.230 1.00 80.69 90 MET A N 1
ATOM 748 C CA . MET A 1 90 ? -2.152 -12.553 -5.001 1.00 80.69 90 MET A CA 1
ATOM 749 C C . MET A 1 90 ? -1.845 -13.292 -6.304 1.00 80.69 90 MET A C 1
ATOM 751 O O . MET A 1 90 ? -2.768 -13.695 -7.005 1.00 80.69 90 MET A O 1
ATOM 755 N N . GLY A 1 91 ? -0.568 -13.445 -6.667 1.00 68.06 91 GLY A N 1
ATOM 756 C CA . GLY A 1 91 ? -0.143 -14.036 -7.936 1.00 68.06 91 GLY A CA 1
ATOM 757 C C . GLY A 1 91 ? -0.577 -13.224 -9.159 1.00 68.06 91 GLY A C 1
ATOM 758 O O . GLY A 1 91 ? -0.360 -13.658 -10.288 1.00 68.06 91 GLY A O 1
ATOM 759 N N . ILE A 1 92 ? -1.182 -12.051 -8.945 1.00 66.88 92 ILE A N 1
ATOM 760 C CA . ILE A 1 92 ? -1.595 -11.132 -9.997 1.00 66.88 92 ILE A CA 1
ATOM 761 C C . ILE A 1 92 ? -0.336 -10.411 -10.444 1.00 66.88 92 ILE A C 1
ATOM 763 O O . ILE A 1 92 ? 0.091 -9.443 -9.813 1.00 66.88 92 ILE A O 1
ATOM 767 N N . ALA A 1 93 ? 0.275 -10.929 -11.505 1.00 67.69 93 ALA A N 1
ATOM 768 C CA . ALA A 1 93 ? 1.264 -10.186 -12.255 1.00 67.69 93 ALA A CA 1
ATOM 769 C C . ALA A 1 93 ? 0.529 -9.055 -12.979 1.00 67.69 93 ALA A C 1
ATOM 771 O O . ALA A 1 93 ? -0.289 -9.320 -13.862 1.00 67.69 93 ALA A O 1
ATOM 772 N N . LEU A 1 94 ? 0.798 -7.808 -12.598 1.00 67.50 94 LEU A N 1
ATOM 773 C CA . LEU A 1 94 ? 0.498 -6.699 -13.497 1.00 67.50 94 LEU A CA 1
ATOM 774 C C . LEU A 1 94 ? 1.519 -6.854 -14.623 1.00 67.50 94 LEU A C 1
ATOM 776 O O . LEU A 1 94 ? 2.708 -6.934 -14.328 1.00 67.50 94 LEU A O 1
ATOM 780 N N . GLU A 1 95 ? 1.010 -7.105 -15.834 1.00 61.72 95 GLU A N 1
ATOM 781 C CA . GLU A 1 95 ? 1.677 -7.719 -16.996 1.00 61.72 95 GLU A CA 1
ATOM 782 C C . GLU A 1 95 ? 3.139 -7.307 -17.214 1.00 61.72 95 GLU A C 1
ATOM 784 O O . GLU A 1 95 ? 3.554 -6.270 -16.724 1.00 61.72 95 GLU A O 1
ATOM 789 N N . GLY A 1 96 ? 3.892 -8.087 -18.013 1.00 59.12 96 GLY A N 1
ATOM 790 C CA . GLY A 1 96 ? 5.332 -7.964 -18.333 1.00 59.12 96 GLY A CA 1
ATOM 791 C C . GLY A 1 96 ? 5.821 -6.653 -18.978 1.00 59.12 96 GLY A C 1
ATOM 792 O O . GLY A 1 96 ? 6.666 -6.667 -19.872 1.00 59.12 96 GLY A O 1
ATOM 793 N N . LYS A 1 97 ? 5.290 -5.525 -18.527 1.00 63.34 97 LYS A N 1
ATOM 794 C CA . LYS A 1 97 ? 5.776 -4.169 -18.654 1.00 63.34 97 LYS A CA 1
ATOM 795 C C . LYS A 1 97 ? 6.864 -3.958 -17.606 1.00 63.34 97 LYS A C 1
ATOM 797 O O . LYS A 1 97 ? 6.704 -4.294 -16.437 1.00 63.34 97 LYS A O 1
ATOM 802 N N . ALA A 1 98 ? 7.955 -3.334 -18.032 1.00 66.50 98 ALA A N 1
ATOM 803 C CA . ALA A 1 98 ? 9.018 -2.913 -17.125 1.00 66.50 98 ALA A CA 1
ATOM 804 C C . ALA A 1 98 ? 8.547 -1.841 -16.126 1.00 66.50 98 ALA A C 1
ATOM 806 O O . ALA A 1 98 ? 9.135 -1.698 -15.060 1.00 66.50 98 ALA A O 1
ATOM 807 N N . GLU A 1 99 ? 7.489 -1.103 -16.469 1.00 77.69 99 GLU A N 1
ATOM 808 C CA . GLU A 1 99 ? 6.958 0.003 -15.686 1.00 77.69 99 GLU A CA 1
ATOM 809 C C . GLU A 1 99 ? 5.436 -0.116 -15.582 1.00 77.69 99 GLU A C 1
ATOM 811 O O . GLU A 1 99 ? 4.750 -0.277 -16.589 1.00 77.69 99 GLU A O 1
ATOM 816 N N . ILE A 1 100 ? 4.937 -0.027 -14.352 1.00 87.50 100 ILE A N 1
ATOM 817 C CA . ILE A 1 100 ? 3.519 0.127 -14.007 1.00 87.50 100 ILE A CA 1
ATOM 818 C C . ILE A 1 100 ? 3.366 1.512 -13.392 1.00 87.50 100 ILE A C 1
ATOM 820 O O . ILE A 1 100 ? 4.166 1.847 -12.511 1.00 87.50 100 ILE A O 1
ATOM 824 N N . ASP A 1 101 ? 2.412 2.320 -13.846 1.00 92.31 101 ASP A N 1
ATOM 825 C CA . ASP A 1 101 ? 2.134 3.613 -13.215 1.00 92.31 101 ASP A CA 1
ATOM 826 C C . ASP A 1 101 ? 1.211 3.481 -11.987 1.00 92.31 101 ASP A C 1
ATOM 828 O O . ASP A 1 101 ? 0.747 2.393 -11.628 1.00 92.31 101 ASP A O 1
ATOM 832 N N . TYR A 1 102 ? 1.023 4.586 -11.264 1.00 94.31 102 TYR A N 1
ATOM 833 C CA . TYR A 1 102 ? 0.231 4.563 -10.037 1.00 94.31 102 TYR A CA 1
ATOM 834 C C . TYR A 1 102 ? -1.256 4.313 -10.299 1.00 94.31 102 TYR A C 1
ATOM 836 O O . TYR A 1 102 ? -1.885 3.616 -9.505 1.00 94.31 102 TYR A O 1
ATOM 844 N N . ASP A 1 103 ? -1.809 4.834 -11.395 1.00 94.31 103 ASP A N 1
ATOM 845 C CA . ASP A 1 103 ? -3.230 4.682 -11.711 1.00 94.31 103 ASP A CA 1
ATOM 846 C C . ASP A 1 103 ? -3.545 3.223 -12.069 1.00 94.31 103 ASP A C 1
ATOM 848 O O . ASP A 1 103 ? -4.494 2.654 -11.526 1.00 94.31 103 ASP A O 1
ATOM 852 N N . GLU A 1 104 ? -2.690 2.566 -12.860 1.00 92.19 104 GLU A N 1
ATOM 853 C CA . GLU A 1 104 ? -2.783 1.130 -13.161 1.00 92.19 104 GLU A CA 1
ATOM 854 C C . GLU A 1 104 ? -2.712 0.274 -11.885 1.00 92.19 104 GLU A C 1
ATOM 856 O O . GLU A 1 104 ? -3.513 -0.645 -11.681 1.00 92.19 104 GLU A O 1
ATOM 861 N N . PHE A 1 105 ? -1.763 0.578 -10.992 1.00 93.19 105 PHE A N 1
ATOM 862 C CA . PHE A 1 105 ? -1.672 -0.089 -9.693 1.00 93.19 105 PHE A CA 1
ATOM 863 C C . PHE A 1 105 ? -2.942 0.124 -8.865 1.00 93.19 105 PHE A C 1
ATOM 865 O O . PHE A 1 105 ? -3.485 -0.831 -8.304 1.00 93.19 105 PHE A O 1
ATOM 872 N N . ARG A 1 106 ? -3.407 1.370 -8.783 1.00 93.88 106 ARG A N 1
ATOM 873 C CA . ARG A 1 106 ? -4.563 1.779 -7.992 1.00 93.88 106 ARG A CA 1
ATOM 874 C C . ARG A 1 106 ? -5.821 1.056 -8.460 1.00 93.88 106 ARG A C 1
ATOM 876 O O . ARG A 1 106 ? -6.509 0.459 -7.631 1.00 93.88 106 ARG A O 1
ATOM 883 N N . GLU A 1 107 ? -6.096 1.045 -9.762 1.00 92.62 107 GLU A N 1
ATOM 884 C CA . GLU A 1 107 ? -7.243 0.342 -10.353 1.00 92.62 107 GLU A CA 1
ATOM 885 C C . GLU A 1 107 ? -7.254 -1.150 -9.999 1.00 92.62 107 GLU A C 1
ATOM 887 O O . GLU A 1 107 ? -8.307 -1.704 -9.674 1.00 92.62 107 GLU A O 1
ATOM 892 N N . ALA A 1 108 ? -6.085 -1.793 -9.983 1.00 91.50 108 ALA A N 1
ATOM 893 C CA . ALA A 1 108 ? -5.968 -3.199 -9.615 1.00 91.50 108 ALA A CA 1
ATOM 894 C C . ALA A 1 108 ? -6.026 -3.438 -8.090 1.00 91.50 108 ALA A C 1
ATOM 896 O O . ALA A 1 108 ? -6.516 -4.476 -7.636 1.00 91.50 108 ALA A O 1
ATOM 897 N N . ALA A 1 109 ? 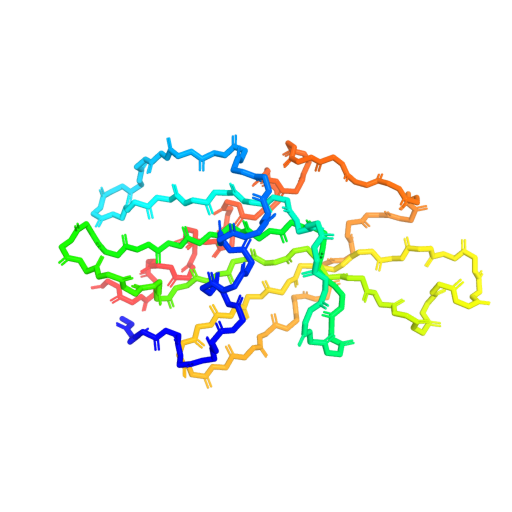-5.553 -2.485 -7.284 1.00 92.44 109 ALA A N 1
ATOM 898 C CA . ALA A 1 109 ? -5.516 -2.579 -5.827 1.00 92.44 109 ALA A CA 1
ATOM 899 C C . ALA A 1 109 ? -6.894 -2.389 -5.171 1.00 92.44 109 ALA A C 1
ATOM 901 O O . ALA A 1 109 ? -7.204 -3.061 -4.182 1.00 92.44 109 ALA A O 1
ATOM 902 N N . TRP A 1 110 ? -7.732 -1.500 -5.709 1.00 90.31 110 TRP A N 1
ATOM 903 C CA . TRP A 1 110 ? -9.019 -1.137 -5.103 1.00 90.31 110 TRP A CA 1
ATOM 904 C C . TRP A 1 110 ? -9.975 -2.319 -4.880 1.00 90.31 110 TRP A C 1
ATOM 906 O O . TRP A 1 110 ? -10.453 -2.476 -3.754 1.00 90.31 110 TRP A O 1
ATOM 916 N N . PRO A 1 111 ? -10.237 -3.199 -5.868 1.00 89.88 111 PRO A N 1
ATOM 917 C CA . PRO A 1 111 ? -11.123 -4.345 -5.666 1.00 89.88 111 PRO A CA 1
ATOM 918 C C . PRO A 1 111 ? -10.632 -5.297 -4.569 1.00 89.88 111 PRO A C 1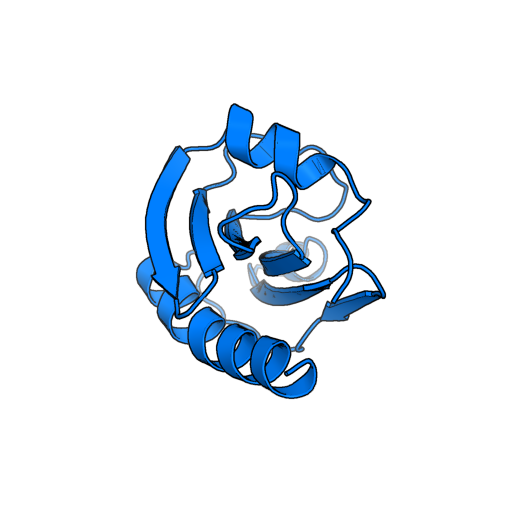
ATOM 920 O O . PRO A 1 111 ? -11.441 -5.826 -3.802 1.00 89.88 111 PRO A O 1
ATOM 923 N N . LEU A 1 112 ? -9.311 -5.484 -4.462 1.00 87.94 112 LEU A N 1
ATOM 924 C CA . LEU A 1 112 ? -8.693 -6.317 -3.428 1.00 87.94 112 LEU A CA 1
ATOM 925 C C . LEU A 1 112 ? -8.890 -5.713 -2.039 1.00 87.94 112 LEU A C 1
ATOM 927 O O . LEU A 1 112 ? -9.281 -6.419 -1.107 1.00 87.94 112 LEU A O 1
ATOM 931 N N . ALA A 1 113 ? -8.666 -4.404 -1.912 1.00 87.25 113 ALA A N 1
ATOM 932 C CA . ALA A 1 113 ? -8.883 -3.694 -0.662 1.00 87.25 113 ALA A CA 1
ATOM 933 C C . ALA A 1 113 ? -10.352 -3.755 -0.227 1.00 87.25 113 ALA A C 1
ATOM 935 O O . ALA A 1 113 ? -10.648 -4.121 0.911 1.00 87.25 113 ALA A O 1
ATOM 936 N N . THR A 1 114 ? -11.281 -3.481 -1.146 1.00 86.19 114 THR A N 1
ATOM 937 C CA . THR A 1 114 ? -12.723 -3.570 -0.890 1.00 86.19 114 THR A CA 1
ATOM 938 C C . THR A 1 114 ? -13.138 -4.965 -0.434 1.00 86.19 114 THR A C 1
ATOM 940 O O . THR A 1 114 ? -13.893 -5.082 0.531 1.00 86.19 114 THR A O 1
ATOM 943 N N . ALA A 1 115 ? -12.660 -6.018 -1.103 1.00 85.81 115 ALA A N 1
ATOM 944 C CA . ALA A 1 115 ? -12.967 -7.391 -0.718 1.00 85.81 115 ALA A CA 1
ATOM 945 C C . ALA A 1 115 ? -12.421 -7.714 0.677 1.00 85.81 115 ALA A C 1
ATOM 947 O O . ALA A 1 115 ? -13.136 -8.295 1.489 1.00 85.81 115 ALA A O 1
ATOM 948 N N . ARG A 1 116 ? -11.181 -7.304 0.981 1.00 85.00 116 ARG A N 1
ATOM 949 C CA . ARG A 1 116 ? -10.556 -7.606 2.272 1.00 85.00 116 ARG A CA 1
ATOM 950 C C . ARG A 1 116 ? -11.241 -6.888 3.430 1.00 85.00 116 ARG A C 1
ATOM 952 O O . ARG A 1 116 ? -11.499 -7.536 4.435 1.00 85.00 116 ARG A O 1
ATOM 959 N N . LEU A 1 117 ? -11.563 -5.604 3.275 1.00 83.19 117 LEU A N 1
ATOM 960 C CA . LEU A 1 117 ? -12.210 -4.812 4.327 1.00 83.19 117 LEU A CA 1
ATOM 961 C C . LEU A 1 117 ? -13.633 -5.305 4.623 1.00 83.19 117 LEU A C 1
ATOM 963 O O . LEU A 1 117 ? -14.004 -5.402 5.782 1.00 83.19 117 LEU A O 1
ATOM 967 N N . LYS A 1 118 ? -14.393 -5.714 3.597 1.00 81.44 118 LYS A N 1
ATOM 968 C CA . LYS A 1 118 ? -15.750 -6.264 3.772 1.00 81.44 118 LYS A CA 1
ATOM 969 C C . LYS A 1 118 ? -15.796 -7.650 4.419 1.00 81.44 118 LYS A C 1
ATOM 971 O O . LYS A 1 118 ? -16.849 -8.047 4.894 1.00 81.44 118 LYS A O 1
ATOM 976 N N . LEU A 1 119 ? -14.702 -8.415 4.386 1.00 65.56 119 LEU A N 1
ATOM 977 C CA . LEU A 1 119 ? -14.620 -9.709 5.080 1.00 65.56 119 LEU A CA 1
ATOM 978 C C . LEU A 1 119 ? -14.445 -9.552 6.598 1.00 65.56 119 LEU A C 1
ATOM 980 O O . LEU A 1 119 ? -14.544 -10.541 7.320 1.00 65.56 119 LEU A O 1
ATOM 984 N N . ASP A 1 120 ? -14.151 -8.338 7.061 1.00 57.84 120 ASP A N 1
ATOM 985 C CA . ASP A 1 120 ? -13.883 -8.012 8.458 1.00 57.84 120 ASP A CA 1
ATOM 986 C C . ASP A 1 120 ? -14.947 -7.083 9.090 1.00 57.84 120 ASP A C 1
ATOM 988 O O . ASP A 1 120 ? -14.815 -6.777 10.280 1.00 57.84 120 ASP A O 1
ATOM 992 N N . ASP A 1 121 ? -15.967 -6.665 8.322 1.00 53.91 121 ASP A N 1
ATOM 993 C CA . ASP A 1 121 ? -17.181 -5.951 8.776 1.00 53.91 121 ASP A CA 1
ATOM 994 C C . ASP A 1 121 ? -18.289 -6.945 9.186 1.00 53.91 121 ASP A C 1
ATOM 996 O O . ASP A 1 121 ? -18.956 -6.700 10.221 1.00 53.91 121 ASP A O 1
#

Foldseek 3Di:
DDFAPDCVVVVQVVPWDWPDFDDDVQWTKTKTAGPDDDDPWDFGIKIFIDRNPDDGTQKIWTFTWDPVVVVVVQRWTWIWIDGNPDIDTPPDTPDSDNDDDPVNSCVVVVVVVVVVVVVVD